Protein AF-A0A822A0C0-F1 (afdb_monomer)

Structure (mmCIF, N/CA/C/O backbone):
data_AF-A0A822A0C0-F1
#
_entry.id   AF-A0A822A0C0-F1
#
loop_
_atom_site.group_PDB
_atom_site.id
_atom_site.type_symbol
_atom_site.label_atom_id
_atom_site.label_alt_id
_atom_site.label_comp_id
_atom_site.label_asym_id
_atom_site.label_entity_id
_atom_site.label_seq_id
_atom_site.pdbx_PDB_ins_code
_atom_site.Cartn_x
_atom_site.Cartn_y
_atom_site.Cartn_z
_atom_site.occupancy
_atom_site.B_iso_or_equiv
_atom_site.auth_seq_id
_atom_site.auth_comp_id
_atom_site.auth_asym_id
_atom_site.auth_atom_id
_atom_site.pdbx_PDB_model_num
ATOM 1 N N . ASN A 1 1 ? -27.818 -3.711 15.327 1.00 60.94 1 ASN A N 1
ATOM 2 C CA . ASN A 1 1 ? -26.805 -2.927 16.063 1.00 60.94 1 ASN A CA 1
ATOM 3 C C . ASN A 1 1 ? -25.645 -2.637 15.122 1.00 60.94 1 ASN A C 1
ATOM 5 O O . ASN A 1 1 ? -25.279 -3.544 14.392 1.00 60.94 1 ASN A O 1
ATOM 9 N N . GLN A 1 2 ? -25.122 -1.404 15.075 1.00 84.56 2 GLN A N 1
ATOM 10 C CA . GLN A 1 2 ? -23.904 -1.044 14.306 1.00 84.56 2 GLN A CA 1
ATOM 11 C C . GLN A 1 2 ? -22.641 -0.992 15.189 1.00 84.56 2 GLN A C 1
ATOM 13 O O . GLN A 1 2 ? -21.566 -0.613 14.728 1.00 84.56 2 GLN A O 1
ATOM 18 N N . LEU A 1 3 ? -22.807 -1.331 16.466 1.00 90.06 3 LEU A N 1
ATOM 19 C CA . LEU A 1 3 ? -21.775 -1.373 17.488 1.00 90.06 3 LEU A CA 1
ATOM 20 C C . LEU A 1 3 ? -21.491 -2.838 17.798 1.00 90.06 3 LEU A C 1
ATOM 22 O O . LEU A 1 3 ? -22.441 -3.608 17.944 1.00 90.06 3 LEU A O 1
ATOM 26 N N . VAL A 1 4 ? -20.210 -3.179 17.878 1.00 90.81 4 VAL A N 1
ATOM 27 C CA . VAL A 1 4 ? -19.698 -4.504 18.226 1.00 90.81 4 VAL A CA 1
ATOM 28 C C . VAL A 1 4 ? -18.996 -4.392 19.571 1.00 90.81 4 VAL A C 1
ATOM 30 O O . VAL A 1 4 ? -18.148 -3.516 19.751 1.00 90.81 4 VAL A O 1
ATOM 33 N N . ASP A 1 5 ? -19.337 -5.255 20.520 1.00 91.19 5 ASP A N 1
ATOM 34 C CA . ASP A 1 5 ? -18.627 -5.315 21.799 1.00 91.19 5 ASP A CA 1
ATOM 35 C C . ASP A 1 5 ? -17.433 -6.287 21.763 1.00 91.19 5 ASP A C 1
ATOM 37 O O . ASP A 1 5 ? -17.210 -7.036 20.804 1.00 91.19 5 ASP A O 1
ATOM 41 N N . LYS A 1 6 ? -16.629 -6.274 22.833 1.00 87.44 6 LYS A N 1
ATOM 42 C CA . LYS A 1 6 ? -15.448 -7.138 22.960 1.00 87.44 6 LYS A CA 1
ATOM 43 C C . LYS A 1 6 ? -15.792 -8.623 22.805 1.00 87.44 6 LYS A C 1
ATOM 45 O O . LYS A 1 6 ? -14.993 -9.371 22.243 1.00 87.44 6 LYS A O 1
ATOM 50 N N . HIS A 1 7 ? -16.931 -9.070 23.329 1.00 87.25 7 HIS A N 1
ATOM 51 C CA . HIS A 1 7 ? -17.319 -10.475 23.283 1.00 87.25 7 HIS A CA 1
ATOM 52 C C . HIS A 1 7 ? -17.687 -10.887 21.856 1.00 87.25 7 HIS A C 1
ATOM 54 O O . HIS A 1 7 ? -17.136 -11.861 21.341 1.00 87.25 7 HIS A O 1
ATOM 60 N N . GLU A 1 8 ? -18.532 -10.104 21.187 1.00 86.69 8 GLU A N 1
ATOM 61 C CA . GLU A 1 8 ? -18.919 -10.323 19.792 1.00 86.69 8 GLU A CA 1
ATOM 62 C C . GLU A 1 8 ? -17.697 -10.350 18.858 1.00 86.69 8 GLU A C 1
ATOM 64 O O . GLU A 1 8 ? -17.562 -11.248 18.020 1.00 86.69 8 GLU A O 1
ATOM 69 N N . PHE A 1 9 ? -16.750 -9.423 19.045 1.00 88.25 9 PHE A N 1
ATOM 70 C CA . PHE A 1 9 ? -15.508 -9.382 18.270 1.00 88.25 9 PHE A CA 1
ATOM 71 C C . PHE A 1 9 ? -14.652 -10.647 18.450 1.00 88.25 9 PHE A C 1
ATOM 73 O O . PHE A 1 9 ? -14.124 -11.197 17.480 1.00 88.25 9 PHE A O 1
ATOM 80 N N . LEU A 1 10 ? -14.526 -11.149 19.683 1.00 86.44 10 LEU A N 1
ATOM 81 C CA . LEU A 1 10 ? -13.765 -12.370 19.968 1.00 86.44 10 LEU A CA 1
ATOM 82 C C . LEU A 1 10 ? -14.434 -13.621 19.384 1.00 86.44 10 LEU A C 1
ATOM 84 O O . LEU A 1 10 ? -13.737 -14.511 18.886 1.00 86.44 10 LEU A O 1
ATOM 88 N N . VAL A 1 11 ? -15.769 -13.680 19.387 1.00 86.19 11 VAL A N 1
ATOM 89 C CA . VAL A 1 11 ? -16.523 -14.763 18.737 1.00 86.19 11 VAL A CA 1
ATOM 90 C C . VAL A 1 11 ? -16.232 -14.793 17.235 1.00 86.19 11 VAL A C 1
ATOM 92 O O . VAL A 1 11 ? -15.927 -15.862 16.701 1.00 86.19 11 VAL A O 1
ATOM 95 N N . LEU A 1 12 ? -16.229 -13.636 16.560 1.00 80.12 12 LEU A N 1
ATOM 96 C CA . LEU A 1 12 ? -15.854 -13.544 15.142 1.00 80.12 12 LEU A CA 1
ATOM 97 C C . LEU A 1 12 ? -14.432 -14.063 14.893 1.00 80.12 12 LEU A C 1
ATOM 99 O O . LEU A 1 12 ? -14.216 -14.849 13.967 1.00 80.12 12 LEU A O 1
ATOM 103 N N . GLY A 1 13 ? -13.475 -13.684 15.745 1.00 77.00 13 GLY A N 1
ATOM 104 C CA . GLY A 1 13 ? -12.095 -14.168 15.660 1.00 77.00 13 GLY A CA 1
ATOM 105 C C . GLY A 1 13 ? -11.987 -15.695 15.750 1.00 77.00 13 GLY A C 1
ATOM 106 O O . GLY A 1 13 ? -11.243 -16.316 14.982 1.00 77.00 13 GLY A O 1
ATOM 107 N N . LYS A 1 14 ? -12.775 -16.321 16.633 1.00 79.44 14 LYS A N 1
ATOM 108 C CA . LYS A 1 14 ? -12.827 -17.782 16.777 1.00 79.44 14 LYS A CA 1
ATOM 109 C C . LYS A 1 14 ? -13.421 -18.456 15.539 1.00 79.44 14 LYS A C 1
ATOM 111 O O . LYS A 1 14 ? -12.790 -19.345 14.975 1.00 79.44 14 LYS A O 1
ATOM 116 N N . VAL A 1 15 ? -14.559 -17.964 15.046 1.00 77.88 15 VAL A N 1
ATOM 117 C CA . VAL A 1 15 ? -15.215 -18.493 13.834 1.00 77.88 15 VAL A CA 1
ATOM 118 C C . VAL A 1 15 ? -14.292 -18.414 12.612 1.00 77.88 15 VAL A C 1
ATOM 120 O O . VAL A 1 15 ? -14.203 -19.362 11.828 1.00 77.88 15 VAL A O 1
ATOM 123 N N . MET A 1 16 ? -13.567 -17.304 12.444 1.00 74.38 16 MET A N 1
ATOM 124 C CA . MET A 1 16 ? -12.601 -17.150 11.350 1.00 74.38 16 MET A CA 1
ATOM 125 C C . MET A 1 16 ? -11.413 -18.110 11.475 1.00 74.38 16 MET A C 1
ATOM 127 O O . MET A 1 16 ? -10.928 -18.620 10.463 1.00 74.38 16 MET A O 1
ATOM 131 N N . SER A 1 17 ? -10.952 -18.367 12.699 1.00 74.12 17 SER A N 1
ATOM 132 C CA . SER A 1 17 ? -9.856 -19.303 12.969 1.00 74.12 17 SER A CA 1
ATOM 133 C C . SER A 1 17 ? -10.268 -20.746 12.670 1.00 74.12 17 SER A C 1
ATOM 135 O O . SER A 1 17 ? -9.556 -21.443 11.947 1.00 74.12 17 SER A O 1
ATOM 137 N N . ASP A 1 18 ? -11.460 -21.153 13.108 1.00 72.06 18 ASP A N 1
ATOM 138 C CA . ASP A 1 18 ? -12.014 -22.487 12.855 1.00 72.06 18 ASP A CA 1
ATOM 139 C C . ASP A 1 18 ? -12.213 -22.733 11.349 1.00 72.06 18 ASP A C 1
ATOM 141 O O . ASP A 1 18 ? -11.849 -23.786 10.818 1.00 72.06 18 ASP A O 1
ATOM 145 N N . LYS A 1 19 ? -12.691 -21.720 10.611 1.00 62.19 19 LYS A N 1
ATOM 146 C CA . LYS A 1 19 ? -12.855 -21.796 9.149 1.00 62.19 19 LYS A CA 1
ATOM 147 C C . LYS A 1 19 ? -11.519 -21.928 8.406 1.00 62.19 19 LYS A C 1
ATOM 149 O O . LYS A 1 19 ? -11.460 -22.586 7.369 1.00 62.19 19 LYS A O 1
ATOM 154 N N . ARG A 1 20 ? -10.431 -21.345 8.928 1.00 59.16 20 ARG A N 1
ATOM 155 C CA . ARG A 1 20 ? -9.075 -21.504 8.365 1.00 59.16 20 ARG A CA 1
ATOM 156 C C . ARG A 1 20 ? -8.511 -22.911 8.581 1.00 59.16 20 ARG A C 1
ATOM 158 O O . ARG A 1 20 ? -7.749 -23.371 7.732 1.00 59.16 20 ARG A O 1
ATOM 165 N N . MET A 1 21 ? -8.894 -23.605 9.656 1.00 52.94 21 MET A N 1
ATOM 166 C CA . MET A 1 21 ? -8.457 -24.987 9.906 1.00 52.94 21 MET A CA 1
ATOM 167 C C . MET A 1 21 ? -9.068 -25.992 8.921 1.00 52.94 21 MET A C 1
ATOM 169 O O . MET A 1 21 ? -8.416 -26.974 8.583 1.00 52.94 21 MET A O 1
ATOM 173 N N . MET A 1 22 ? -10.263 -25.714 8.390 1.00 55.34 22 MET A N 1
ATOM 174 C CA . MET A 1 22 ? -10.922 -26.573 7.394 1.00 55.34 22 MET A CA 1
ATOM 175 C C . MET A 1 22 ? -10.305 -26.487 5.984 1.00 55.34 22 MET A C 1
ATOM 177 O O . MET A 1 22 ? -10.547 -27.368 5.164 1.00 55.34 22 MET A O 1
ATOM 181 N N . ASN A 1 23 ? -9.481 -25.468 5.699 1.00 55.16 23 ASN A N 1
ATOM 182 C CA . ASN A 1 23 ? -8.947 -25.187 4.356 1.00 55.16 23 ASN A CA 1
ATOM 183 C C . ASN A 1 23 ? -7.429 -25.441 4.191 1.00 55.16 23 ASN A C 1
ATOM 185 O O . ASN A 1 23 ? -6.864 -25.051 3.170 1.00 55.16 23 ASN A O 1
ATOM 189 N N . ARG A 1 24 ? -6.737 -26.085 5.149 1.00 45.72 24 ARG A N 1
ATOM 190 C CA . ARG A 1 24 ? -5.316 -26.481 4.996 1.00 45.72 24 ARG A CA 1
ATOM 191 C C . ARG A 1 24 ? -5.118 -28.002 5.072 1.00 45.72 24 ARG A C 1
ATOM 193 O O . ARG A 1 24 ? -5.596 -28.611 6.027 1.00 45.72 24 ARG A O 1
ATOM 200 N N . PRO A 1 25 ? -4.299 -28.611 4.189 1.00 49.97 25 PRO A N 1
ATOM 201 C CA . PRO A 1 25 ? -3.671 -29.893 4.479 1.00 49.97 25 PRO A CA 1
ATOM 202 C C . PRO A 1 25 ? -2.604 -29.665 5.560 1.00 49.97 25 PRO A C 1
ATOM 204 O O . PRO A 1 25 ? -1.624 -28.959 5.335 1.00 49.97 25 PRO A O 1
ATOM 207 N N . THR A 1 26 ? -2.854 -30.198 6.758 1.00 50.03 26 THR A N 1
ATOM 208 C CA . THR A 1 26 ? -1.892 -30.445 7.852 1.00 50.03 26 THR A CA 1
ATOM 209 C C . THR A 1 26 ? -0.707 -29.471 7.958 1.00 50.03 26 THR A C 1
ATOM 211 O O . THR A 1 26 ? 0.433 -29.818 7.657 1.00 50.03 26 THR A O 1
ATOM 214 N N . ALA A 1 27 ? -0.947 -28.272 8.485 1.00 44.50 27 ALA A N 1
ATOM 215 C CA . ALA A 1 27 ? 0.099 -27.478 9.125 1.00 44.50 27 ALA A CA 1
ATOM 216 C C . ALA A 1 27 ? -0.420 -27.025 10.492 1.00 44.50 27 ALA A C 1
ATOM 218 O O . ALA A 1 27 ? -1.418 -26.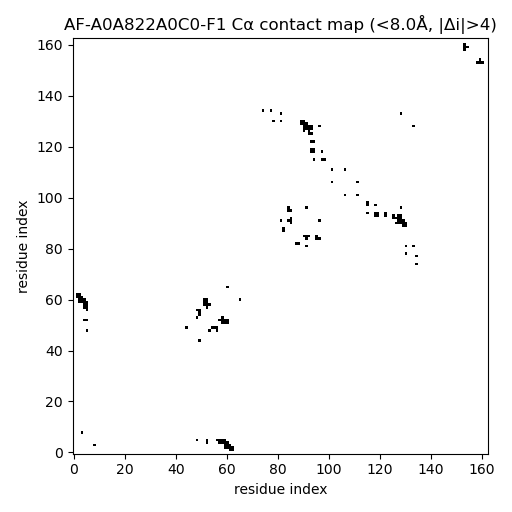307 10.569 1.00 44.50 27 ALA A O 1
ATOM 219 N N . LYS A 1 28 ? 0.232 -27.492 11.565 1.00 42.41 28 LYS A N 1
ATOM 220 C CA . LYS A 1 28 ? -0.103 -27.150 12.954 1.00 42.41 28 LYS A CA 1
ATOM 221 C C . LYS A 1 28 ? -0.033 -25.624 13.148 1.00 42.41 28 LYS A C 1
ATOM 223 O O . LYS A 1 28 ? 1.010 -25.043 12.848 1.00 42.41 28 LYS A O 1
ATOM 228 N N . PRO A 1 29 ? -1.089 -24.962 13.650 1.00 43.12 29 PRO A N 1
ATOM 229 C CA . PRO A 1 29 ? -1.022 -23.547 13.984 1.00 43.12 29 PRO A CA 1
ATOM 230 C C . PRO A 1 29 ? -0.284 -23.350 15.315 1.00 43.12 29 PRO A C 1
ATOM 232 O O . PRO A 1 29 ? -0.693 -23.890 16.337 1.00 43.12 29 PRO A O 1
ATOM 235 N N . MET A 1 30 ? 0.764 -22.519 15.326 1.00 45.44 30 MET A N 1
ATOM 236 C CA . MET A 1 30 ? 1.503 -22.098 16.534 1.00 45.44 30 MET A CA 1
ATOM 237 C C . MET A 1 30 ? 0.725 -21.109 17.431 1.00 45.44 30 MET A C 1
ATOM 239 O O . MET A 1 30 ? 1.320 -20.284 18.113 1.00 45.44 30 MET A O 1
ATOM 243 N N . LEU A 1 31 ? -0.609 -21.158 17.425 1.00 48.75 31 LEU A N 1
ATOM 244 C CA . LEU A 1 31 ? -1.464 -20.212 18.155 1.00 48.75 31 LEU A CA 1
ATOM 245 C C . LEU A 1 31 ? -2.529 -20.8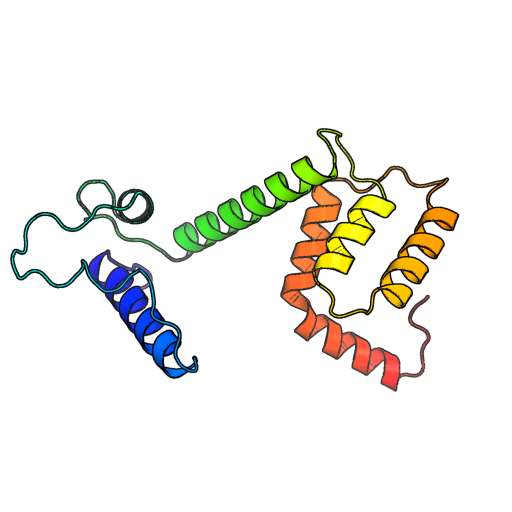82 19.038 1.00 48.75 31 LEU A C 1
ATOM 247 O O . LEU A 1 31 ? -3.278 -20.168 19.696 1.00 48.75 31 LEU A O 1
ATOM 251 N N . SER A 1 32 ? -2.625 -22.219 19.079 1.00 46.22 32 SER A N 1
ATOM 252 C CA . SER A 1 32 ? -3.784 -22.882 19.706 1.00 46.22 32 SER A CA 1
ATOM 253 C C . SER A 1 32 ? -3.552 -23.539 21.069 1.00 46.22 32 SER A C 1
ATOM 255 O O . SER A 1 32 ? -4.503 -24.104 21.597 1.00 46.22 32 SER A O 1
ATOM 257 N N . GLU A 1 33 ? -2.356 -23.506 21.663 1.00 40.38 33 GLU A N 1
ATOM 258 C CA . GLU A 1 33 ? -2.089 -24.3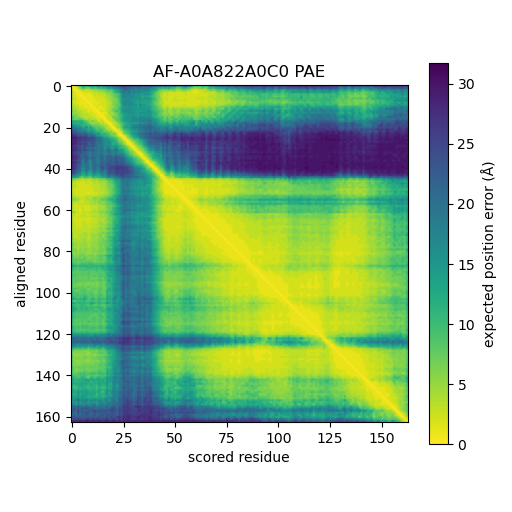14 22.874 1.00 40.38 33 GLU A CA 1
ATOM 259 C C . GLU A 1 33 ? -2.135 -23.532 24.200 1.00 40.38 33 GLU A C 1
ATOM 261 O O . GLU A 1 33 ? -1.895 -24.100 25.257 1.00 40.38 33 GLU A O 1
ATOM 266 N N . HIS A 1 34 ? -2.480 -22.239 24.191 1.00 40.69 34 HIS A N 1
ATOM 267 C CA . HIS A 1 34 ? -2.512 -21.437 25.429 1.00 40.69 34 HIS A CA 1
ATOM 268 C C . HIS A 1 34 ? -3.858 -20.792 25.780 1.00 40.69 34 HIS A C 1
ATOM 270 O O . HIS A 1 34 ? -3.932 -20.028 26.736 1.00 40.69 34 HIS A O 1
ATOM 276 N N . LEU A 1 35 ? -4.936 -21.104 25.053 1.00 42.84 35 LEU A N 1
ATOM 277 C CA . LEU A 1 35 ? -6.252 -20.480 25.277 1.00 42.84 35 LEU A CA 1
ATOM 278 C C . LEU A 1 35 ? -7.264 -21.364 26.023 1.00 42.84 35 LEU A C 1
ATOM 280 O O . LEU A 1 35 ? -8.414 -20.967 26.184 1.00 42.84 35 LEU A O 1
ATOM 284 N N . THR A 1 36 ? -6.865 -22.539 26.509 1.00 36.00 36 THR A N 1
ATOM 285 C CA . THR A 1 36 ? -7.746 -23.440 27.270 1.00 36.00 36 THR A CA 1
ATOM 286 C C . THR A 1 36 ? -7.139 -23.776 28.627 1.00 36.00 36 THR A C 1
ATOM 288 O O . THR A 1 36 ? -6.655 -24.884 28.843 1.00 36.00 36 THR A O 1
ATOM 291 N N . SER A 1 37 ? -7.173 -22.812 29.549 1.00 38.44 37 SER A N 1
ATOM 292 C CA . SER A 1 37 ? -7.103 -23.079 30.989 1.00 38.44 37 SER A CA 1
ATOM 293 C C . SER A 1 37 ? -8.401 -22.580 31.640 1.00 38.44 37 SER A C 1
ATOM 295 O O . SER A 1 37 ? -8.846 -21.490 31.278 1.00 38.44 37 SER A O 1
ATOM 297 N N . PRO A 1 38 ? -9.037 -23.328 32.565 1.00 40.28 38 PRO A N 1
ATOM 298 C CA . PRO A 1 38 ? -10.382 -23.025 33.069 1.00 40.28 38 PRO A CA 1
ATOM 299 C C . PRO A 1 38 ? -10.440 -21.887 34.102 1.00 40.28 38 PRO A C 1
ATOM 301 O O . PRO A 1 38 ? -11.491 -21.661 34.691 1.00 40.28 38 PRO A O 1
ATOM 304 N N . ASN A 1 39 ? -9.336 -21.174 34.345 1.00 38.53 39 ASN A N 1
ATOM 305 C CA . ASN A 1 39 ? -9.311 -20.049 35.277 1.00 38.53 39 ASN A CA 1
ATOM 306 C C . ASN A 1 39 ? -9.612 -18.737 34.541 1.00 38.53 39 ASN A C 1
ATOM 308 O O . ASN A 1 39 ? -8.719 -18.026 34.080 1.00 38.53 39 ASN A O 1
ATOM 312 N N . GLU A 1 40 ? -10.900 -18.422 34.438 1.00 50.28 40 GLU A N 1
ATOM 313 C CA . GLU A 1 40 ? -11.417 -17.110 34.055 1.00 50.28 40 GLU A CA 1
ATOM 314 C C . GLU A 1 40 ? -11.035 -16.040 35.095 1.00 50.28 40 GLU A C 1
ATOM 316 O O . GLU A 1 40 ? -11.781 -15.821 36.040 1.00 50.28 40 GLU A O 1
ATOM 321 N N . SER A 1 41 ? -9.897 -15.355 34.932 1.00 45.56 41 SER A N 1
ATOM 322 C CA . SER A 1 41 ? -9.689 -13.974 35.425 1.00 45.56 41 SER A CA 1
ATOM 323 C C . SER A 1 41 ? -8.287 -13.448 35.096 1.00 45.56 41 SER A C 1
ATOM 325 O O . SER A 1 41 ? -7.492 -13.211 35.993 1.00 45.56 41 SER A O 1
ATOM 327 N N . GLU A 1 42 ? -7.968 -13.297 33.814 1.00 48.94 42 GLU A N 1
ATOM 328 C CA . GLU A 1 42 ? -7.027 -12.294 33.275 1.00 48.94 42 GLU A CA 1
ATOM 329 C C . GLU A 1 42 ? -6.967 -12.525 31.763 1.00 48.94 42 GLU A C 1
ATOM 331 O O . GLU A 1 42 ? -6.029 -13.087 31.204 1.00 48.94 42 GLU A O 1
ATOM 336 N N . GLY A 1 43 ? -8.067 -12.191 31.081 1.00 56.22 43 GLY A N 1
ATOM 337 C CA . GLY A 1 43 ? -8.145 -12.342 29.631 1.00 56.22 43 GLY A CA 1
ATOM 338 C C . GLY A 1 43 ? -7.011 -11.560 28.977 1.00 56.22 4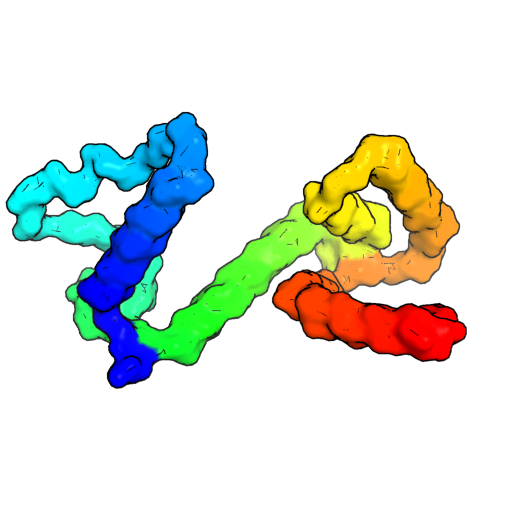3 GLY A C 1
ATOM 339 O O . GLY A 1 43 ? -6.920 -10.356 29.197 1.00 56.22 43 GLY A O 1
ATOM 340 N N . MET A 1 44 ? -6.161 -12.237 28.197 1.00 61.22 44 MET A N 1
ATOM 341 C CA . MET A 1 44 ? -5.037 -11.635 27.476 1.00 61.22 44 MET A CA 1
ATOM 342 C C . MET A 1 44 ? -5.469 -10.329 26.796 1.00 61.22 44 MET A C 1
ATOM 344 O O . MET A 1 44 ? -6.179 -10.331 25.788 1.00 61.22 44 MET A O 1
ATOM 348 N N . TYR A 1 45 ? -5.051 -9.200 27.365 1.00 70.19 45 TYR A N 1
ATOM 349 C CA . TYR A 1 45 ? -5.273 -7.886 26.787 1.00 70.19 45 TYR A CA 1
ATOM 350 C C . TYR A 1 45 ? -4.215 -7.660 25.719 1.00 70.19 45 TYR A C 1
ATOM 352 O O . TYR A 1 45 ? -3.076 -7.305 26.011 1.00 70.19 45 TYR A O 1
ATOM 360 N N . THR A 1 46 ? -4.581 -7.892 24.464 1.00 87.56 46 THR A N 1
ATOM 361 C CA . THR A 1 46 ? -3.732 -7.473 23.352 1.00 87.56 46 THR A CA 1
ATOM 362 C C . THR A 1 46 ? -3.858 -5.966 23.160 1.00 87.56 46 THR A C 1
ATOM 364 O O . THR A 1 46 ? -4.898 -5.373 23.459 1.00 87.56 46 THR A O 1
ATOM 367 N N . THR A 1 47 ? -2.821 -5.342 22.603 1.00 90.94 47 THR A N 1
ATOM 368 C CA . THR A 1 47 ? -2.842 -3.918 22.241 1.00 90.94 47 THR A CA 1
ATOM 369 C C . THR A 1 47 ? -4.064 -3.569 21.389 1.00 90.94 47 THR A C 1
ATOM 371 O O . THR A 1 47 ? -4.676 -2.530 21.606 1.00 90.94 47 THR A O 1
ATOM 374 N N . LEU A 1 48 ? -4.481 -4.466 20.485 1.00 90.75 48 LEU A N 1
ATOM 375 C CA . LEU A 1 48 ? -5.655 -4.270 19.633 1.00 90.75 48 LEU A CA 1
ATOM 376 C C . LEU A 1 48 ? -6.972 -4.287 20.425 1.00 90.75 48 LEU A C 1
ATOM 378 O O . LEU A 1 48 ? -7.836 -3.446 20.197 1.00 90.75 48 LEU A O 1
ATOM 382 N N . LEU A 1 49 ? -7.116 -5.201 21.393 1.00 90.81 49 LEU A N 1
ATOM 383 C CA . LEU A 1 49 ? -8.298 -5.240 22.262 1.00 90.81 49 LEU A CA 1
ATOM 384 C C . LEU A 1 49 ? -8.375 -4.008 23.166 1.00 90.81 49 LEU A C 1
ATOM 386 O O . LEU A 1 49 ? -9.462 -3.480 23.377 1.00 90.81 49 LEU A O 1
ATOM 390 N N . ILE A 1 50 ? -7.233 -3.539 23.676 1.00 91.94 50 ILE A N 1
ATOM 391 C CA . ILE A 1 50 ? -7.165 -2.294 24.452 1.00 91.94 50 ILE A CA 1
ATOM 392 C C . ILE A 1 50 ? -7.510 -1.092 23.564 1.00 91.94 50 ILE A C 1
ATOM 394 O O . ILE A 1 50 ? -8.202 -0.188 24.019 1.00 91.94 50 ILE A O 1
ATOM 398 N N . HIS A 1 51 ? -7.043 -1.074 22.313 1.00 92.00 51 HIS A N 1
ATOM 399 C CA . HIS A 1 51 ? -7.306 0.014 21.375 1.00 92.00 51 HIS A CA 1
ATOM 400 C C . HIS A 1 51 ? -8.792 0.116 21.002 1.00 92.00 51 HIS A C 1
ATOM 402 O O . HIS A 1 51 ? -9.328 1.217 20.978 1.00 92.00 51 HIS A O 1
ATOM 408 N N . PHE A 1 52 ? -9.462 -1.014 20.755 1.00 93.50 52 PHE A N 1
ATOM 409 C CA . PHE A 1 52 ? -10.872 -1.022 20.348 1.00 93.50 52 PHE A CA 1
ATOM 410 C C . PHE A 1 52 ? -11.873 -0.946 21.502 1.00 93.50 52 PHE A C 1
ATOM 412 O O . PHE A 1 52 ? -12.945 -0.381 21.324 1.00 93.50 52 PHE A O 1
ATOM 419 N N . PHE A 1 53 ? -11.555 -1.521 22.664 1.00 94.25 53 PHE A N 1
ATOM 420 C CA . PHE A 1 53 ? -12.528 -1.685 23.755 1.00 94.25 53 PHE A CA 1
ATOM 421 C C . PHE A 1 53 ? -12.100 -1.002 25.065 1.00 94.25 53 PHE A C 1
ATOM 423 O O . PHE A 1 53 ? -12.758 -1.151 26.102 1.00 94.25 53 PHE A O 1
ATOM 430 N N . GLY A 1 54 ? -10.977 -0.282 25.036 1.00 90.94 54 GLY A N 1
ATOM 431 C CA . GLY A 1 54 ? -10.390 0.379 26.191 1.00 90.94 54 GLY A CA 1
ATOM 432 C C . GLY A 1 54 ? -9.725 -0.595 27.167 1.00 90.94 54 GLY A C 1
ATOM 433 O O . GLY A 1 54 ? -9.871 -1.818 27.098 1.00 90.94 54 GLY A O 1
ATOM 434 N N . LYS A 1 55 ? -9.007 -0.049 28.157 1.00 88.50 55 LYS A N 1
ATOM 435 C CA . LYS A 1 55 ? -8.323 -0.846 29.199 1.00 88.50 55 LYS A CA 1
ATOM 436 C C . LYS A 1 55 ? -9.283 -1.736 29.996 1.00 88.50 55 LYS A C 1
ATOM 438 O O . LYS A 1 55 ? -8.892 -2.801 30.456 1.00 88.50 55 LYS A O 1
ATOM 443 N N . ASN A 1 56 ? -10.535 -1.298 30.131 1.00 86.62 56 ASN A N 1
ATOM 444 C CA . ASN A 1 56 ? -11.573 -2.009 30.874 1.00 86.62 56 ASN A CA 1
ATOM 445 C C . ASN A 1 56 ? -12.420 -2.939 29.987 1.00 86.62 56 ASN A C 1
ATOM 447 O O . ASN A 1 56 ? -13.256 -3.665 30.519 1.00 86.62 56 ASN A O 1
ATOM 451 N N . GLY A 1 57 ? -12.239 -2.914 28.658 1.00 86.88 57 GLY A N 1
ATOM 452 C CA . GLY A 1 57 ? -12.984 -3.750 27.713 1.00 86.88 57 GLY A CA 1
ATOM 453 C C . GLY A 1 57 ? -14.480 -3.434 27.608 1.00 86.88 57 GLY A C 1
ATOM 454 O O . GLY A 1 57 ? -15.241 -4.331 27.257 1.00 86.88 57 GLY A O 1
ATOM 455 N N . ARG A 1 58 ? -14.900 -2.219 27.986 1.00 89.69 58 ARG A N 1
ATOM 456 C CA . ARG A 1 58 ? -16.315 -1.804 28.039 1.00 89.69 58 ARG A CA 1
ATOM 457 C C . ARG A 1 58 ? -16.728 -0.895 26.889 1.00 89.69 58 ARG A C 1
ATOM 459 O O . ARG A 1 58 ? -17.924 -0.672 26.724 1.00 89.69 58 ARG A O 1
ATOM 466 N N . ASP A 1 59 ? -15.764 -0.363 26.145 1.00 93.69 59 ASP A N 1
ATOM 467 C CA . ASP A 1 59 ? -16.082 0.443 24.973 1.00 93.69 59 ASP A CA 1
ATOM 468 C C . ASP A 1 59 ? -16.613 -0.478 23.868 1.00 93.69 59 ASP A C 1
ATOM 470 O O . ASP A 1 59 ? -16.459 -1.701 23.922 1.00 93.69 59 ASP A O 1
ATOM 474 N N . THR A 1 60 ? -17.275 0.103 22.877 1.00 93.69 60 THR A N 1
ATOM 475 C CA . THR A 1 60 ? -17.819 -0.621 21.725 1.00 93.69 60 THR A CA 1
ATOM 476 C C . THR A 1 60 ? -17.195 -0.086 20.454 1.00 93.69 60 THR A C 1
ATOM 478 O O . THR A 1 60 ? -17.017 1.122 20.334 1.00 93.69 60 THR A O 1
ATOM 481 N N . LEU A 1 61 ? -16.949 -0.963 19.489 1.00 94.31 61 LEU A N 1
ATOM 482 C CA . LEU A 1 61 ? -16.365 -0.617 18.204 1.00 94.31 61 LEU A CA 1
ATOM 483 C C . LEU A 1 61 ? -17.457 -0.439 17.150 1.00 94.31 61 LEU A C 1
ATOM 485 O O . LEU A 1 61 ? -18.259 -1.347 16.920 1.00 94.31 61 LEU A O 1
ATOM 489 N N . ASN A 1 62 ? -17.473 0.706 16.473 1.00 94.25 62 ASN A N 1
ATOM 490 C CA . ASN A 1 62 ? -18.353 0.927 15.327 1.00 94.25 62 ASN A CA 1
ATOM 491 C C . ASN A 1 62 ? -17.632 0.721 13.984 1.00 94.25 62 ASN A C 1
ATOM 493 O O . ASN A 1 62 ? -16.402 0.692 13.897 1.00 94.25 62 ASN A O 1
ATOM 497 N N . TYR A 1 63 ? -18.410 0.584 12.906 1.00 92.44 63 TYR A N 1
ATOM 498 C CA . TYR A 1 63 ? -17.857 0.371 11.564 1.00 92.44 63 TYR A CA 1
ATOM 499 C C . TYR A 1 63 ? -16.913 1.497 11.116 1.00 92.44 63 TYR A C 1
ATOM 501 O O . TYR A 1 63 ? -15.874 1.216 10.529 1.00 92.44 63 TYR A O 1
ATOM 509 N N . THR A 1 64 ? -17.244 2.759 11.392 1.00 94.56 64 THR A N 1
ATOM 510 C CA . THR A 1 64 ? -16.433 3.915 10.977 1.00 94.56 64 THR A CA 1
ATOM 511 C C . THR A 1 64 ? -15.064 3.915 11.656 1.00 94.56 64 THR A C 1
ATOM 513 O O . THR A 1 64 ? -14.056 4.195 11.009 1.00 94.56 64 THR A O 1
ATOM 516 N N . GLU A 1 65 ? -15.012 3.573 12.943 1.00 93.88 65 GLU A N 1
ATOM 517 C CA . GLU A 1 65 ? -13.770 3.418 13.707 1.00 93.88 65 GLU A CA 1
ATOM 518 C C . GLU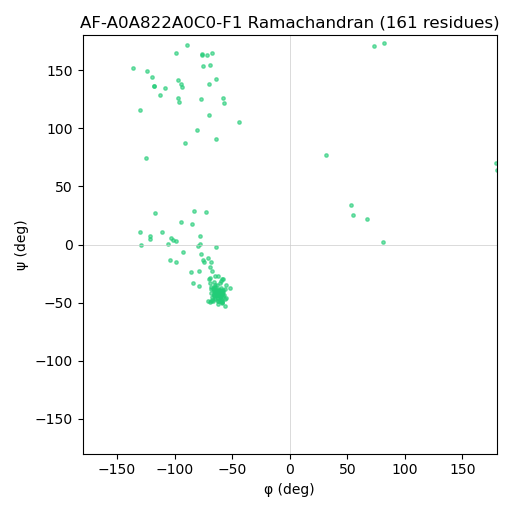 A 1 65 ? -12.928 2.267 13.167 1.00 93.88 65 GLU A C 1
ATOM 520 O O . GLU A 1 65 ? -11.740 2.445 12.902 1.00 93.88 65 GLU A O 1
ATOM 525 N N . PHE A 1 66 ? -13.552 1.110 12.933 1.00 94.00 66 PHE A N 1
ATOM 526 C CA . PHE A 1 66 ? -12.855 -0.045 12.377 1.00 94.00 66 PHE A CA 1
ATOM 527 C C . PHE A 1 66 ? -12.327 0.225 10.962 1.00 94.00 66 PHE A C 1
ATOM 529 O O . PHE A 1 66 ? -11.179 -0.093 10.659 1.00 94.00 66 PHE A O 1
ATOM 536 N N . LYS A 1 67 ? -13.132 0.865 10.104 1.00 93.06 67 LYS A N 1
ATOM 537 C CA . LYS A 1 67 ? -12.741 1.271 8.749 1.00 93.06 67 LYS A CA 1
ATOM 538 C C . LYS A 1 67 ? -11.530 2.197 8.786 1.00 93.06 67 LYS A C 1
ATOM 540 O O . LYS A 1 67 ? -10.542 1.910 8.123 1.00 93.06 67 LYS A O 1
ATOM 545 N N . ARG A 1 68 ? -11.573 3.245 9.615 1.00 95.06 68 ARG A N 1
ATOM 546 C CA . ARG A 1 68 ? -10.449 4.176 9.786 1.00 95.06 68 ARG A CA 1
ATOM 547 C C . ARG A 1 68 ? -9.193 3.463 10.283 1.00 95.06 68 ARG A C 1
ATOM 549 O O . ARG A 1 68 ? -8.107 3.735 9.789 1.00 95.06 68 ARG A O 1
ATOM 556 N N . PHE A 1 69 ? -9.328 2.553 11.249 1.00 95.00 69 PHE A N 1
ATOM 557 C CA . PHE A 1 69 ? -8.200 1.757 11.730 1.00 95.00 69 PHE A CA 1
ATOM 558 C C . PHE A 1 69 ? -7.562 0.944 10.594 1.00 95.00 69 PHE A C 1
ATOM 560 O O . PHE A 1 69 ? -6.346 0.980 10.428 1.00 95.00 69 PHE A O 1
ATOM 567 N N . MET A 1 70 ? -8.373 0.256 9.787 1.00 93.50 70 MET A N 1
ATOM 568 C CA . MET A 1 70 ? -7.882 -0.527 8.650 1.00 93.50 70 MET A CA 1
ATOM 569 C C . MET A 1 70 ? -7.236 0.348 7.569 1.00 93.50 70 MET A C 1
ATOM 571 O O . MET A 1 70 ? -6.191 -0.029 7.047 1.00 93.50 70 MET A O 1
ATOM 575 N N . GLU A 1 71 ? -7.813 1.512 7.258 1.00 92.44 71 GLU A N 1
ATOM 576 C CA . GLU A 1 71 ? -7.255 2.479 6.298 1.00 92.44 71 GLU A CA 1
ATOM 577 C C . GLU A 1 71 ? -5.900 3.026 6.769 1.00 92.44 71 GLU A C 1
ATOM 579 O O . GLU A 1 71 ? -4.947 3.087 5.989 1.00 92.44 71 GLU A O 1
ATOM 584 N N . ASN A 1 72 ? -5.784 3.362 8.057 1.00 93.75 72 ASN A N 1
ATOM 585 C CA . ASN A 1 72 ? -4.527 3.815 8.648 1.00 93.75 72 ASN A CA 1
ATOM 586 C C . ASN A 1 72 ? -3.472 2.706 8.627 1.00 93.75 72 ASN A C 1
ATOM 588 O O . ASN A 1 72 ? -2.346 2.953 8.212 1.00 93.75 72 ASN A O 1
ATOM 592 N N . LEU A 1 73 ? -3.841 1.482 9.017 1.00 94.00 73 LEU A N 1
ATOM 593 C CA . LEU A 1 73 ? -2.926 0.341 9.013 1.00 94.00 73 LEU A CA 1
ATOM 594 C C . LEU A 1 73 ? -2.423 0.027 7.598 1.00 94.00 73 LEU A C 1
ATOM 596 O O . LEU A 1 73 ? -1.236 -0.209 7.404 1.00 94.00 73 LEU A O 1
ATOM 600 N N . GLN A 1 74 ? -3.313 0.036 6.602 1.00 91.69 74 GLN A N 1
ATOM 601 C CA . GLN A 1 74 ? -2.925 -0.149 5.202 1.00 91.69 74 GLN A CA 1
ATOM 602 C C . GLN A 1 74 ? -1.986 0.962 4.728 1.00 91.69 74 GLN A C 1
ATOM 604 O O . GLN A 1 74 ? -1.003 0.675 4.051 1.00 91.69 74 GLN A O 1
ATOM 609 N N . THR A 1 75 ? -2.262 2.211 5.108 1.00 93.19 75 THR A N 1
ATOM 610 C CA . THR A 1 75 ? -1.407 3.355 4.771 1.00 93.19 75 THR A CA 1
ATOM 611 C C . THR A 1 75 ? -0.019 3.214 5.387 1.00 93.19 75 THR A C 1
ATOM 613 O O . THR A 1 75 ? 0.965 3.383 4.677 1.00 93.19 75 THR A O 1
ATOM 616 N N . GLU A 1 76 ? 0.069 2.839 6.663 1.00 94.69 76 GLU A N 1
ATOM 617 C CA . GLU A 1 76 ? 1.341 2.647 7.366 1.00 94.69 76 GLU A CA 1
ATOM 618 C C . GLU A 1 76 ? 2.164 1.508 6.748 1.00 94.69 76 GLU A C 1
ATOM 620 O O . GLU A 1 76 ? 3.361 1.659 6.518 1.00 94.69 76 GLU A O 1
ATOM 625 N N . VAL A 1 77 ? 1.526 0.387 6.393 1.00 92.81 77 VAL A N 1
ATOM 626 C CA . VAL A 1 77 ? 2.201 -0.716 5.686 1.00 92.81 77 VAL A CA 1
ATOM 627 C C . VAL A 1 77 ? 2.735 -0.259 4.326 1.00 92.81 77 VAL A C 1
ATOM 629 O O . VAL A 1 77 ? 3.884 -0.553 3.998 1.00 92.81 77 VAL A O 1
ATOM 632 N N . LEU A 1 78 ? 1.939 0.486 3.553 1.00 92.69 78 LEU A N 1
ATOM 633 C CA . LEU A 1 78 ? 2.374 1.021 2.260 1.00 92.69 78 LEU A CA 1
ATOM 634 C C . LEU A 1 78 ? 3.509 2.037 2.410 1.00 92.69 78 LEU A C 1
ATOM 636 O O . LEU A 1 78 ? 4.400 2.074 1.569 1.00 92.69 78 LEU A O 1
ATOM 640 N N . GLU A 1 79 ? 3.492 2.860 3.457 1.00 94.38 79 GLU A N 1
ATOM 641 C CA . GLU A 1 79 ? 4.545 3.841 3.735 1.00 94.38 79 GLU A CA 1
ATOM 642 C C . GLU A 1 79 ? 5.863 3.166 4.132 1.00 94.38 79 GLU A C 1
ATOM 644 O O . GLU A 1 79 ? 6.932 3.590 3.686 1.00 94.38 79 GLU A O 1
ATOM 649 N N . LEU A 1 80 ? 5.795 2.080 4.910 1.00 93.31 80 LEU A N 1
ATOM 650 C CA . LEU A 1 80 ? 6.958 1.258 5.247 1.00 93.31 80 LEU A CA 1
ATOM 651 C C . LEU A 1 80 ? 7.573 0.619 4.000 1.00 93.31 80 LEU A C 1
ATOM 653 O O . LEU A 1 80 ? 8.780 0.750 3.797 1.00 93.31 80 LEU A O 1
ATOM 657 N N . GLU A 1 81 ? 6.757 -0.012 3.147 1.00 91.62 81 GLU A N 1
ATOM 658 C CA . GLU A 1 81 ? 7.239 -0.545 1.869 1.00 91.62 81 GLU A CA 1
ATOM 659 C C . GLU A 1 81 ? 7.835 0.579 1.016 1.00 91.62 81 GLU A C 1
ATOM 661 O O . GLU A 1 81 ? 8.972 0.475 0.560 1.00 91.62 81 GLU A O 1
ATOM 666 N N . PHE A 1 82 ? 7.119 1.694 0.851 1.00 94.69 82 PHE A N 1
ATOM 667 C CA . PHE A 1 82 ? 7.603 2.812 0.051 1.00 94.69 82 PHE A CA 1
ATOM 668 C C . PHE A 1 82 ? 8.969 3.302 0.532 1.00 94.69 82 PHE A C 1
ATOM 670 O O . PHE A 1 82 ? 9.872 3.481 -0.277 1.00 94.69 82 PHE A O 1
ATOM 677 N N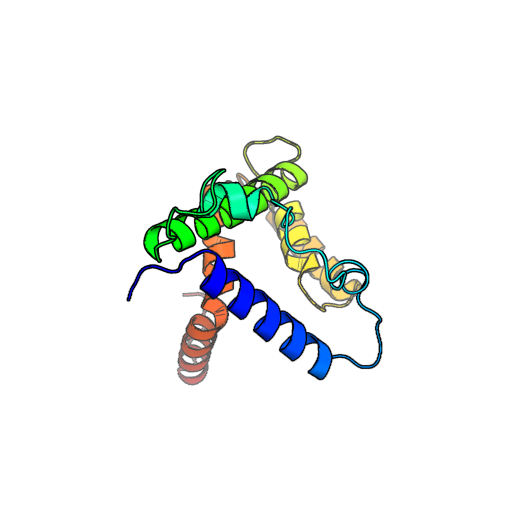 . THR A 1 83 ? 9.138 3.472 1.842 1.00 94.56 83 THR A N 1
ATOM 678 C CA . THR A 1 83 ? 10.387 3.948 2.447 1.00 94.56 83 THR A CA 1
ATOM 679 C C . THR A 1 83 ? 11.535 2.955 2.260 1.00 94.56 83 THR A C 1
ATOM 681 O O . THR A 1 83 ? 12.673 3.368 2.019 1.00 94.56 83 THR A O 1
ATOM 684 N N . GLU A 1 84 ? 11.256 1.651 2.348 1.00 91.94 84 GLU A N 1
ATOM 685 C CA . GLU A 1 84 ? 12.246 0.593 2.118 1.00 91.94 84 GLU A CA 1
ATOM 686 C C . GLU A 1 84 ? 12.813 0.670 0.691 1.00 91.94 84 GLU A C 1
ATOM 688 O O . GLU A 1 84 ? 14.034 0.672 0.501 1.00 91.94 84 GLU A O 1
ATOM 693 N N . PHE A 1 85 ? 11.932 0.801 -0.303 1.00 91.50 85 PHE A N 1
ATOM 694 C CA . PHE A 1 85 ? 12.304 0.812 -1.721 1.00 91.50 85 PHE A CA 1
ATOM 695 C C . PHE A 1 85 ? 12.710 2.178 -2.261 1.00 91.50 85 PHE A C 1
ATOM 697 O O . PHE A 1 85 ? 13.453 2.250 -3.234 1.00 91.50 85 PHE A O 1
ATOM 704 N N . SER A 1 86 ? 12.259 3.267 -1.642 1.00 93.62 86 SER A N 1
ATOM 705 C CA . SER A 1 86 ? 12.754 4.603 -1.965 1.00 93.62 86 SER A CA 1
ATOM 706 C C . SER A 1 86 ? 14.125 4.851 -1.354 1.00 93.62 86 SER A C 1
ATOM 708 O O . SER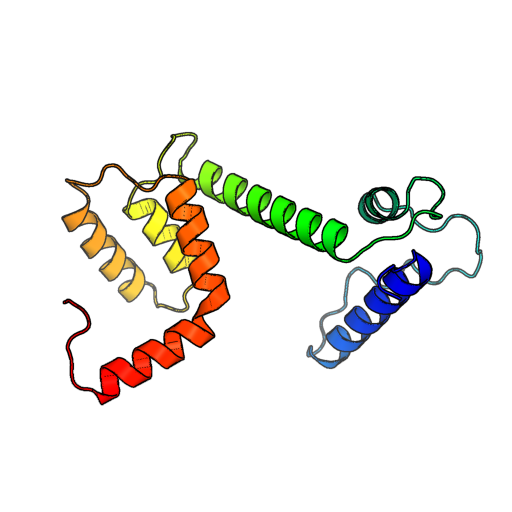 A 1 86 ? 14.721 5.886 -1.624 1.00 93.62 86 SER A O 1
ATOM 710 N N . HIS A 1 87 ? 14.632 3.954 -0.501 1.00 90.94 87 HIS A N 1
ATOM 711 C CA . HIS A 1 87 ? 15.888 4.130 0.229 1.00 90.94 87 HIS A CA 1
ATOM 712 C C . HIS A 1 87 ? 15.945 5.459 1.006 1.00 90.94 87 HIS A C 1
ATOM 714 O O . HIS A 1 87 ? 16.998 6.086 1.129 1.00 90.94 87 HIS A O 1
ATOM 720 N N . GLY A 1 88 ? 14.792 5.905 1.518 1.00 89.44 88 GLY A N 1
ATOM 721 C CA . GLY A 1 88 ? 14.637 7.181 2.220 1.00 89.44 88 GLY A CA 1
ATOM 722 C C . GLY A 1 88 ? 14.501 8.412 1.312 1.00 89.44 88 GLY A C 1
ATOM 723 O O . GLY A 1 88 ? 14.383 9.529 1.823 1.00 89.44 88 GLY A O 1
ATOM 724 N N . PHE A 1 89 ? 14.492 8.252 -0.015 1.00 93.00 89 PHE A N 1
ATOM 725 C CA . PHE A 1 89 ? 14.168 9.330 -0.949 1.00 93.00 89 PHE A CA 1
ATOM 726 C C . PHE A 1 89 ? 12.655 9.600 -1.003 1.00 93.00 89 PHE A C 1
ATOM 728 O O . PHE A 1 89 ? 11.824 8.798 -0.574 1.00 93.00 89 PHE A O 1
ATOM 735 N N . LYS A 1 90 ? 12.287 10.763 -1.556 1.00 94.50 90 LYS A N 1
ATOM 736 C CA . LYS A 1 90 ? 10.881 11.177 -1.734 1.00 94.50 90 LYS A CA 1
ATOM 737 C C . LYS A 1 90 ? 10.171 10.452 -2.881 1.00 94.50 90 LYS A C 1
ATOM 739 O O . LYS A 1 90 ? 8.954 10.569 -3.006 1.00 94.50 90 LYS A O 1
ATOM 744 N N . THR A 1 91 ? 10.930 9.766 -3.730 1.00 96.25 91 THR A N 1
ATOM 745 C CA . THR A 1 91 ? 10.440 9.041 -4.901 1.00 96.25 91 THR A CA 1
ATOM 746 C C . THR A 1 91 ? 11.116 7.680 -4.994 1.00 96.25 91 THR A C 1
ATOM 748 O O . THR A 1 91 ? 12.245 7.505 -4.536 1.00 96.25 91 THR A O 1
ATOM 751 N N . ILE A 1 92 ? 10.415 6.720 -5.591 1.00 95.38 92 ILE A N 1
ATOM 752 C CA . ILE A 1 92 ? 10.950 5.410 -5.977 1.00 95.38 92 ILE A CA 1
ATOM 753 C C . ILE A 1 92 ? 11.327 5.468 -7.460 1.00 95.38 92 ILE A C 1
ATOM 755 O O . ILE A 1 92 ? 10.607 6.078 -8.253 1.00 95.38 92 ILE A O 1
ATOM 759 N N . SER A 1 93 ? 12.436 4.843 -7.860 1.00 93.94 93 SER A N 1
ATOM 760 C CA . SER A 1 93 ? 12.785 4.757 -9.282 1.00 93.94 93 SER A CA 1
ATOM 761 C C . SER A 1 93 ? 11.822 3.835 -10.042 1.00 93.94 93 SER A C 1
ATOM 763 O O . SER A 1 93 ? 11.260 2.901 -9.471 1.00 93.94 93 SER A O 1
ATOM 765 N N . ASP A 1 94 ? 11.658 4.028 -11.354 1.00 93.88 94 ASP A N 1
ATOM 766 C CA . ASP A 1 94 ? 10.824 3.130 -12.172 1.00 93.88 94 ASP A CA 1
ATOM 767 C C . ASP A 1 94 ? 11.263 1.665 -12.053 1.00 93.88 94 ASP A C 1
ATOM 769 O O . ASP A 1 94 ? 10.437 0.748 -12.103 1.00 93.88 94 ASP A O 1
ATOM 773 N N . LEU A 1 95 ? 12.573 1.439 -11.908 1.00 93.38 95 LEU A N 1
ATOM 774 C CA . LEU A 1 95 ? 13.143 0.107 -11.782 1.00 93.38 95 LEU A CA 1
ATOM 775 C C . LEU A 1 95 ? 12.761 -0.525 -10.443 1.00 93.38 95 LEU A C 1
ATOM 777 O O . LEU A 1 95 ? 12.236 -1.636 -10.448 1.00 93.38 95 LEU A O 1
ATOM 781 N N . ASP A 1 96 ? 12.945 0.195 -9.336 1.00 94.12 96 ASP A N 1
ATOM 782 C CA . ASP A 1 96 ? 12.607 -0.293 -7.994 1.00 94.12 96 ASP A CA 1
ATOM 783 C C . ASP A 1 96 ? 11.099 -0.521 -7.871 1.00 94.12 96 ASP A C 1
ATOM 785 O O . ASP A 1 96 ? 10.659 -1.574 -7.414 1.00 94.12 96 ASP A O 1
ATOM 789 N N . PHE A 1 97 ? 10.285 0.403 -8.391 1.00 94.81 97 PHE A N 1
ATOM 790 C CA . PHE A 1 97 ? 8.836 0.231 -8.442 1.00 94.81 97 PHE A CA 1
ATOM 791 C C . PHE A 1 97 ? 8.445 -1.012 -9.250 1.00 94.81 97 PHE A C 1
ATOM 793 O O . PHE A 1 97 ? 7.609 -1.805 -8.820 1.00 94.81 97 PHE A O 1
ATOM 800 N N . THR A 1 98 ? 9.096 -1.249 -10.389 1.00 94.88 98 THR A N 1
ATOM 801 C CA . THR A 1 98 ? 8.875 -2.467 -11.179 1.00 94.88 98 THR A CA 1
ATOM 802 C C . THR A 1 98 ? 9.275 -3.725 -10.408 1.00 94.88 98 THR A C 1
ATOM 804 O O . THR A 1 98 ? 8.573 -4.733 -10.485 1.00 94.88 98 THR A O 1
ATOM 807 N N . GLU A 1 99 ? 10.372 -3.705 -9.650 1.00 92.88 99 GLU A N 1
ATOM 808 C CA . GLU A 1 99 ? 10.782 -4.840 -8.817 1.00 92.88 99 GLU A CA 1
ATOM 809 C C . GLU A 1 99 ? 9.760 -5.163 -7.722 1.00 92.88 99 GLU A C 1
ATOM 811 O O . 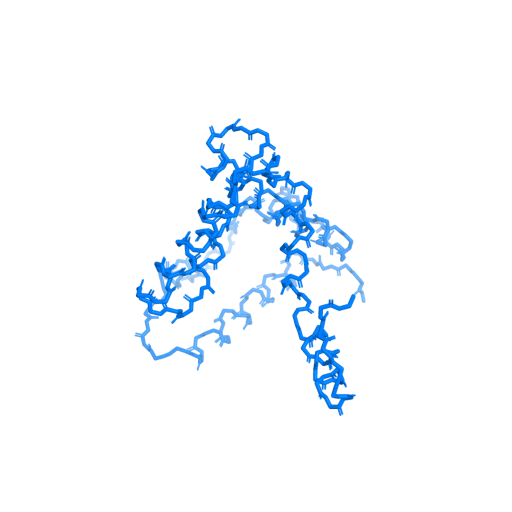GLU A 1 99 ? 9.468 -6.346 -7.505 1.00 92.88 99 GLU A O 1
ATOM 816 N N . ILE A 1 100 ? 9.161 -4.141 -7.099 1.00 92.50 100 ILE A N 1
ATOM 817 C CA . ILE A 1 100 ? 8.043 -4.306 -6.157 1.00 92.50 100 ILE A CA 1
ATOM 818 C C . ILE A 1 100 ? 6.902 -5.057 -6.840 1.00 92.50 100 ILE A C 1
ATOM 820 O O . ILE A 1 100 ? 6.466 -6.098 -6.349 1.00 92.50 100 ILE A O 1
ATOM 824 N N . LEU A 1 101 ? 6.454 -4.584 -8.008 1.00 92.62 101 LEU A N 1
ATOM 825 C CA . LEU A 1 101 ? 5.350 -5.215 -8.735 1.00 92.62 101 LEU A CA 1
ATOM 826 C C . LEU A 1 101 ? 5.662 -6.668 -9.098 1.00 92.62 101 LEU A C 1
ATOM 828 O O . LEU A 1 101 ? 4.840 -7.559 -8.897 1.00 92.62 101 LEU A O 1
ATOM 832 N N . LEU A 1 102 ? 6.871 -6.934 -9.596 1.00 93.44 102 LEU A N 1
ATOM 833 C CA . LEU A 1 102 ? 7.268 -8.274 -10.019 1.00 93.44 102 LEU A CA 1
ATOM 834 C C . LEU A 1 102 ? 7.393 -9.261 -8.851 1.00 93.44 102 LEU A C 1
ATOM 836 O O . LEU A 1 102 ? 7.264 -10.470 -9.079 1.00 93.44 102 LEU A O 1
ATOM 840 N N . ARG A 1 103 ? 7.607 -8.792 -7.614 1.00 90.31 103 ARG A N 1
ATOM 841 C CA . ARG A 1 103 ? 7.590 -9.639 -6.409 1.00 90.31 103 ARG A CA 1
ATOM 842 C C . ARG A 1 103 ? 6.232 -10.312 -6.205 1.00 90.31 103 ARG A C 1
ATOM 844 O O . ARG A 1 103 ? 6.197 -11.462 -5.782 1.00 90.31 103 ARG A O 1
ATOM 851 N N . TYR A 1 104 ? 5.154 -9.635 -6.590 1.00 86.75 104 TYR A N 1
ATOM 852 C CA . TYR A 1 104 ? 3.772 -10.099 -6.454 1.00 86.75 104 TYR A CA 1
ATOM 853 C C . TYR A 1 104 ? 3.231 -10.794 -7.718 1.00 86.75 104 TYR A C 1
ATOM 855 O O . TYR A 1 104 ? 2.022 -10.916 -7.895 1.00 86.75 104 TYR A O 1
ATOM 863 N N . THR A 1 105 ? 4.116 -11.259 -8.609 1.00 89.56 105 THR A N 1
ATOM 864 C CA . THR A 1 105 ? 3.745 -11.988 -9.835 1.00 89.56 105 THR A CA 1
ATOM 865 C C . THR A 1 105 ? 4.421 -13.352 -9.918 1.00 89.56 105 THR A C 1
ATOM 867 O O . THR A 1 105 ? 5.584 -13.514 -9.529 1.00 89.56 105 THR A O 1
ATOM 870 N N . ASP A 1 106 ? 3.735 -14.297 -10.559 1.00 92.06 106 ASP A N 1
ATOM 871 C CA . ASP A 1 106 ? 4.228 -15.657 -10.819 1.00 92.06 106 ASP A CA 1
ATOM 872 C C . ASP A 1 106 ? 5.082 -15.766 -12.095 1.00 92.06 106 ASP A C 1
ATOM 874 O O . ASP A 1 106 ? 5.294 -16.853 -12.631 1.00 92.06 106 ASP A O 1
ATOM 878 N N . PHE A 1 107 ? 5.586 -14.643 -12.618 1.00 94.75 107 PHE A N 1
ATOM 879 C CA . PHE A 1 107 ? 6.458 -14.667 -13.790 1.00 94.75 107 PHE A CA 1
ATOM 880 C C . PHE A 1 107 ? 7.774 -15.393 -13.501 1.00 94.75 107 PHE A C 1
ATOM 882 O O . PHE A 1 107 ? 8.380 -15.249 -12.434 1.00 94.75 107 PHE A O 1
ATOM 889 N N . ASP A 1 108 ? 8.254 -16.136 -14.495 1.00 95.56 108 ASP A N 1
ATOM 890 C CA . ASP A 1 108 ? 9.555 -16.781 -14.429 1.00 95.56 108 ASP A CA 1
ATOM 891 C C . ASP A 1 108 ? 10.694 -15.746 -14.432 1.00 95.56 108 ASP A C 1
ATOM 893 O O . ASP A 1 108 ? 10.532 -14.562 -14.758 1.00 95.56 108 ASP A O 1
ATOM 897 N N . ARG A 1 109 ? 11.891 -16.207 -14.062 1.00 94.56 109 ARG A N 1
ATOM 898 C CA . ARG A 1 109 ? 13.067 -15.348 -13.902 1.00 94.56 109 ARG A CA 1
ATOM 899 C C . ARG A 1 109 ? 13.448 -14.614 -15.190 1.00 94.56 109 ARG A C 1
ATOM 901 O O . ARG A 1 109 ? 13.901 -13.471 -15.111 1.00 94.56 109 ARG A O 1
ATOM 908 N N . ASP A 1 110 ? 13.310 -15.247 -16.348 1.00 96.69 110 ASP A N 1
ATOM 909 C CA . ASP A 1 110 ? 13.736 -14.660 -17.616 1.00 96.69 110 ASP A CA 1
ATOM 910 C C . ASP A 1 110 ? 12.712 -13.636 -18.117 1.00 96.69 110 ASP A C 1
ATOM 912 O O . ASP A 1 110 ? 13.104 -12.558 -18.580 1.00 96.69 110 ASP A O 1
ATOM 916 N N . THR A 1 111 ? 11.419 -13.880 -17.889 1.00 96.12 111 THR A N 1
ATOM 917 C CA . THR A 1 111 ? 10.360 -12.880 -18.092 1.00 96.12 111 THR A CA 1
ATOM 918 C C . THR A 1 111 ? 10.568 -11.656 -17.198 1.00 96.12 111 THR A C 1
ATOM 920 O O . THR A 1 111 ? 10.600 -10.531 -17.707 1.00 96.12 111 THR A O 1
ATOM 923 N N . LYS A 1 112 ? 10.810 -11.848 -15.891 1.00 96.06 112 LYS A N 1
ATOM 924 C CA . LYS A 1 112 ? 11.099 -10.745 -14.952 1.00 96.06 112 LYS A CA 1
ATOM 925 C C . LYS A 1 112 ? 12.303 -9.911 -15.410 1.00 96.06 112 LYS A C 1
ATOM 927 O O . LYS A 1 112 ? 12.207 -8.688 -15.508 1.00 96.06 112 LYS A O 1
ATOM 932 N N . LYS A 1 113 ? 13.412 -10.555 -15.801 1.00 95.44 113 LYS A N 1
ATOM 933 C CA . LYS A 1 113 ? 14.596 -9.865 -16.356 1.00 95.44 113 LYS A CA 1
ATOM 934 C C . LYS A 1 113 ? 14.289 -9.086 -17.635 1.00 95.44 113 LYS A C 1
ATOM 936 O O . LYS A 1 113 ? 14.812 -7.989 -17.824 1.00 95.44 113 LYS A O 1
ATOM 941 N N . SER A 1 114 ? 13.480 -9.652 -18.531 1.00 96.25 114 SER A N 1
ATOM 942 C CA . SER A 1 114 ? 13.090 -8.999 -19.783 1.00 96.25 114 SER A CA 1
ATOM 943 C C . SER A 1 114 ? 12.300 -7.715 -19.521 1.00 96.25 114 SER A C 1
ATOM 945 O O . SER A 1 114 ? 12.585 -6.685 -20.135 1.00 96.25 114 SER A O 1
ATOM 947 N N . ILE A 1 115 ? 11.367 -7.748 -18.563 1.00 95.31 115 ILE A N 1
ATOM 948 C CA . ILE A 1 115 ? 10.589 -6.578 -18.135 1.00 95.31 115 ILE A CA 1
ATOM 949 C C . ILE A 1 115 ? 11.514 -5.506 -17.548 1.00 95.31 115 ILE A C 1
ATOM 951 O O . ILE A 1 115 ? 11.518 -4.380 -18.043 1.00 95.31 115 ILE A O 1
ATOM 955 N N . LEU A 1 116 ? 12.377 -5.863 -16.592 1.00 95.44 116 LEU A N 1
ATOM 956 C CA . LEU A 1 116 ? 13.326 -4.919 -15.984 1.00 95.44 116 LEU A CA 1
ATOM 957 C C . LEU A 1 116 ? 14.259 -4.281 -17.024 1.00 95.44 116 LEU A C 1
ATOM 959 O O . LEU A 1 116 ? 14.525 -3.081 -16.987 1.00 95.44 116 LEU A O 1
ATOM 963 N N . LYS A 1 117 ? 14.713 -5.052 -18.021 1.00 94.38 117 LYS A N 1
ATOM 964 C CA . LYS A 1 117 ? 15.536 -4.529 -19.122 1.00 94.38 117 LYS A CA 1
ATOM 965 C C . LYS A 1 117 ? 14.779 -3.527 -19.998 1.00 94.38 117 LYS A C 1
ATOM 967 O O . LYS A 1 117 ? 15.406 -2.604 -20.516 1.00 94.38 117 LYS A O 1
ATOM 972 N N . LYS A 1 118 ? 13.469 -3.710 -20.203 1.00 92.50 118 LYS A N 1
ATOM 973 C CA . LYS A 1 118 ? 12.631 -2.748 -20.937 1.00 92.50 118 LYS A CA 1
ATOM 974 C C . LYS A 1 118 ? 12.485 -1.451 -20.148 1.00 92.50 118 LYS A C 1
ATOM 976 O O . LYS A 1 118 ? 12.769 -0.400 -20.708 1.00 92.50 118 LYS A O 1
ATOM 981 N N . VAL A 1 119 ? 12.151 -1.544 -18.861 1.00 93.38 119 VAL A N 1
ATOM 982 C CA . VAL A 1 119 ? 11.994 -0.379 -17.974 1.00 93.38 119 VAL A CA 1
ATOM 983 C C . VAL A 1 119 ? 13.294 0.414 -17.871 1.00 93.38 119 VAL A C 1
ATOM 985 O O . VAL A 1 119 ? 13.306 1.624 -18.074 1.00 93.38 119 VAL A O 1
ATOM 988 N N . ARG A 1 120 ? 14.431 -0.269 -17.700 1.00 91.19 120 ARG A N 1
ATOM 989 C CA . ARG A 1 120 ? 15.746 0.384 -17.660 1.00 91.19 120 ARG A CA 1
ATOM 990 C C . ARG A 1 120 ? 16.070 1.192 -18.923 1.00 91.19 120 ARG A C 1
ATOM 992 O O . ARG A 1 120 ? 16.815 2.155 -18.838 1.00 91.19 120 ARG A O 1
ATOM 999 N N . ARG A 1 121 ? 15.542 0.812 -20.092 1.00 88.00 121 ARG A N 1
ATOM 1000 C CA . ARG A 1 121 ? 15.751 1.554 -21.352 1.00 88.00 121 ARG A CA 1
ATOM 1001 C C . ARG A 1 121 ? 14.863 2.792 -21.479 1.00 88.00 121 ARG A C 1
ATOM 1003 O O . ARG A 1 121 ? 15.192 3.666 -22.270 1.00 88.00 121 ARG A O 1
ATOM 1010 N N . SER A 1 122 ? 13.737 2.843 -20.768 1.00 82.12 122 SER A N 1
ATOM 1011 C CA . SER A 1 122 ? 12.803 3.976 -20.785 1.00 82.12 122 SER A CA 1
ATOM 1012 C C . SER A 1 122 ? 12.983 4.933 -19.603 1.00 82.12 122 SER A C 1
ATOM 1014 O O . SER A 1 122 ? 12.483 6.051 -19.665 1.00 82.12 122 SER A O 1
ATOM 1016 N N . SER A 1 123 ? 13.702 4.514 -18.558 1.00 76.12 123 SER A N 1
ATOM 1017 C CA . SER A 1 123 ? 13.811 5.221 -17.274 1.00 76.12 123 SER A CA 1
ATOM 1018 C C . SER A 1 123 ? 14.632 6.518 -17.304 1.00 76.12 123 SER A C 1
ATOM 1020 O O . SER A 1 123 ? 14.560 7.279 -16.344 1.00 76.12 123 SER A O 1
ATOM 1022 N N . ASP A 1 124 ? 15.373 6.821 -18.378 1.00 70.31 124 ASP A N 1
ATOM 1023 C CA . ASP A 1 124 ? 16.248 8.010 -18.468 1.00 70.31 124 ASP A CA 1
ATOM 1024 C C . ASP A 1 124 ? 15.494 9.363 -18.415 1.00 70.31 124 ASP A C 1
ATOM 1026 O O . ASP A 1 124 ? 16.115 10.423 -18.481 1.00 70.31 124 ASP A O 1
ATOM 1030 N N . ARG A 1 125 ? 14.156 9.356 -18.337 1.00 70.75 125 ARG A N 1
ATOM 1031 C CA . ARG A 1 125 ? 13.297 10.556 -18.350 1.00 70.75 125 ARG A CA 1
ATOM 1032 C C . ARG A 1 125 ? 12.257 10.607 -17.224 1.00 70.75 125 ARG A C 1
ATOM 1034 O O . ARG A 1 125 ? 11.346 11.424 -17.311 1.00 70.75 125 ARG A O 1
ATOM 1041 N N . SER A 1 126 ? 12.338 9.725 -16.230 1.00 82.75 126 SER A N 1
ATOM 1042 C CA . SER A 1 126 ? 11.343 9.661 -15.153 1.00 82.75 126 SER A CA 1
ATOM 1043 C C . SER A 1 126 ? 11.768 10.489 -13.942 1.00 82.75 126 SER A C 1
ATOM 1045 O O . SER A 1 126 ? 12.907 10.388 -13.489 1.00 82.75 126 SER A O 1
ATOM 1047 N N . ASP A 1 127 ? 10.826 11.253 -13.388 1.00 87.69 127 ASP A N 1
ATOM 1048 C CA . ASP A 1 127 ? 10.978 11.954 -12.104 1.00 87.69 127 ASP A CA 1
ATOM 1049 C C . ASP A 1 127 ? 10.804 11.001 -10.894 1.00 87.69 127 ASP A C 1
ATOM 1051 O O . ASP A 1 127 ? 10.926 11.410 -9.735 1.00 87.69 127 ASP A O 1
ATOM 1055 N N . GLY A 1 128 ? 10.551 9.713 -11.159 1.00 92.12 128 GLY A N 1
ATOM 1056 C CA . GLY A 1 128 ? 10.246 8.690 -10.165 1.00 92.12 128 GLY A CA 1
ATOM 1057 C C . GLY A 1 128 ? 8.781 8.702 -9.722 1.00 92.12 128 GLY A C 1
ATOM 1058 O O . GLY A 1 128 ? 7.991 9.570 -10.091 1.00 92.12 128 GLY A O 1
ATOM 1059 N N . ILE A 1 129 ? 8.415 7.706 -8.919 1.00 95.62 129 ILE A N 1
ATOM 1060 C CA . ILE A 1 129 ? 7.064 7.508 -8.392 1.00 95.62 129 ILE A CA 1
ATOM 1061 C C . ILE A 1 129 ? 6.985 8.118 -6.991 1.00 95.62 129 ILE A C 1
ATOM 1063 O O . ILE A 1 129 ? 7.747 7.734 -6.102 1.00 95.62 129 ILE A O 1
ATOM 1067 N N . THR A 1 130 ? 6.063 9.056 -6.772 1.00 96.69 130 THR A N 1
ATOM 1068 C CA . THR A 1 130 ? 5.802 9.631 -5.441 1.00 96.69 130 THR A CA 1
ATOM 1069 C C . THR A 1 130 ? 4.998 8.672 -4.562 1.00 96.69 130 THR A C 1
ATOM 1071 O O . THR A 1 130 ? 4.342 7.755 -5.059 1.00 96.69 130 THR A O 1
ATOM 1074 N N . PHE A 1 131 ? 4.987 8.901 -3.245 1.00 95.94 131 PHE A N 1
ATOM 1075 C CA . PHE A 1 131 ? 4.177 8.086 -2.334 1.00 95.94 131 PHE A CA 1
ATOM 1076 C C . PHE A 1 131 ? 2.680 8.136 -2.672 1.00 95.94 131 PHE A C 1
ATOM 1078 O O . PHE A 1 131 ? 2.022 7.104 -2.697 1.00 95.94 131 PHE A O 1
ATOM 1085 N N . GLU A 1 132 ? 2.153 9.306 -3.033 1.00 95.38 132 GLU A N 1
ATOM 1086 C CA . GLU A 1 132 ? 0.751 9.451 -3.443 1.00 95.38 132 GLU A CA 1
ATOM 1087 C C . GLU A 1 132 ? 0.427 8.603 -4.687 1.00 95.38 132 GLU A C 1
ATOM 1089 O O . GLU A 1 132 ? -0.577 7.892 -4.724 1.00 95.38 132 GLU A O 1
ATOM 1094 N N . GLN A 1 133 ? 1.303 8.615 -5.698 1.00 95.56 133 GLN A N 1
ATOM 1095 C CA . GLN A 1 133 ? 1.140 7.782 -6.894 1.00 95.56 133 GLN A CA 1
ATOM 1096 C C . GLN A 1 133 ? 1.221 6.289 -6.560 1.00 95.56 133 GLN A C 1
ATOM 1098 O O . GLN A 1 133 ? 0.434 5.497 -7.080 1.00 95.56 133 GLN A O 1
ATOM 1103 N N . PHE A 1 134 ? 2.140 5.914 -5.668 1.00 94.50 134 PHE A N 1
ATOM 1104 C CA . PHE A 1 134 ? 2.264 4.556 -5.154 1.00 94.50 134 PHE A CA 1
ATOM 1105 C C . PHE A 1 134 ? 0.965 4.111 -4.462 1.00 94.50 134 PHE A C 1
ATOM 1107 O O . PHE A 1 134 ? 0.397 3.080 -4.822 1.00 94.50 134 PHE A O 1
ATOM 1114 N N . GLN A 1 135 ? 0.418 4.925 -3.555 1.00 93.56 135 GLN A N 1
ATOM 1115 C CA . GLN A 1 135 ? -0.849 4.648 -2.873 1.00 93.56 135 GLN A CA 1
ATOM 1116 C C . GLN A 1 135 ? -2.019 4.505 -3.850 1.00 93.56 135 GLN A C 1
ATOM 1118 O O . GLN A 1 135 ? -2.777 3.538 -3.757 1.00 93.56 135 GLN A O 1
ATOM 1123 N N . HIS A 1 136 ? -2.160 5.422 -4.812 1.00 93.69 136 HIS A N 1
ATOM 1124 C CA . HIS A 1 136 ? -3.209 5.336 -5.831 1.00 93.69 136 HIS A CA 1
ATOM 1125 C C . HIS A 1 136 ? -3.108 4.047 -6.653 1.00 93.69 136 HIS A C 1
ATOM 1127 O O . HIS A 1 136 ? -4.129 3.418 -6.940 1.00 93.69 136 HIS A O 1
ATOM 1133 N N . PHE A 1 137 ? -1.892 3.613 -6.991 1.00 92.69 137 PHE A N 1
ATOM 1134 C CA . PHE A 1 137 ? -1.690 2.370 -7.726 1.00 92.69 137 PHE A CA 1
ATOM 1135 C C . PHE A 1 137 ? -2.103 1.138 -6.909 1.00 92.69 137 PHE A C 1
ATOM 1137 O O . PHE A 1 137 ? -2.815 0.271 -7.415 1.00 92.69 137 PHE A O 1
ATOM 1144 N N . PHE A 1 138 ? -1.729 1.060 -5.631 1.00 89.38 138 PHE A N 1
ATOM 1145 C CA . PHE A 1 138 ? -2.137 -0.059 -4.773 1.00 89.38 138 PHE A CA 1
ATOM 1146 C C . PHE A 1 138 ? -3.637 -0.040 -4.448 1.00 89.38 138 PHE A C 1
ATOM 1148 O O . PHE A 1 138 ? -4.271 -1.095 -4.397 1.00 89.38 138 PHE A O 1
ATOM 1155 N N . ALA A 1 139 ? -4.247 1.141 -4.324 1.00 89.44 139 ALA A N 1
ATOM 1156 C CA . ALA A 1 139 ? -5.699 1.269 -4.234 1.00 89.44 139 ALA A CA 1
ATOM 1157 C C . ALA A 1 139 ? -6.395 0.748 -5.504 1.00 89.44 139 ALA A C 1
ATOM 1159 O O . ALA A 1 139 ? -7.425 0.081 -5.415 1.00 89.44 139 ALA A O 1
ATOM 1160 N N . PHE A 1 140 ? -5.816 0.989 -6.683 1.00 89.56 140 PHE A N 1
ATOM 1161 C CA . PHE A 1 140 ? -6.293 0.402 -7.934 1.00 89.56 140 PHE A CA 1
ATOM 1162 C C . PHE A 1 140 ? -6.173 -1.132 -7.938 1.00 89.56 140 PHE A C 1
ATOM 1164 O O . PHE A 1 140 ? -7.122 -1.808 -8.336 1.00 89.56 140 PHE A O 1
ATOM 1171 N N . LEU A 1 141 ? -5.069 -1.698 -7.432 1.00 87.06 141 LEU A N 1
ATOM 1172 C CA . LEU A 1 141 ? -4.901 -3.156 -7.338 1.00 87.06 141 LEU A CA 1
ATOM 1173 C C . LEU A 1 141 ? -5.981 -3.833 -6.475 1.00 87.06 141 LEU A C 1
ATOM 1175 O O . LEU A 1 141 ? -6.392 -4.957 -6.762 1.00 87.06 141 LEU A O 1
ATOM 1179 N N . ASN A 1 142 ? -6.493 -3.141 -5.457 1.00 83.56 142 ASN A N 1
ATOM 1180 C CA . ASN A 1 142 ? -7.588 -3.652 -4.629 1.00 83.56 142 ASN A CA 1
ATOM 1181 C C . ASN A 1 142 ? -8.931 -3.752 -5.379 1.00 83.56 142 ASN A C 1
ATOM 1183 O O . ASN A 1 142 ? -9.827 -4.446 -4.909 1.00 83.56 142 ASN A O 1
ATOM 1187 N N . ASN A 1 143 ? -9.062 -3.114 -6.548 1.00 85.12 143 ASN A N 1
ATOM 1188 C CA . ASN A 1 143 ? -10.284 -3.079 -7.361 1.00 85.12 143 ASN A CA 1
ATOM 1189 C C . ASN A 1 143 ? -10.092 -3.742 -8.745 1.00 85.12 143 ASN A C 1
ATOM 1191 O O . ASN A 1 143 ? -10.768 -3.407 -9.720 1.00 85.12 143 ASN A O 1
ATOM 1195 N N . LEU A 1 144 ? -9.164 -4.704 -8.861 1.00 85.75 144 LEU A N 1
ATOM 1196 C CA . LEU A 1 144 ? -8.851 -5.352 -10.144 1.00 85.75 144 LEU A CA 1
ATOM 1197 C C . LEU A 1 144 ? -10.017 -6.125 -10.763 1.00 85.75 144 LEU A C 1
ATOM 1199 O O . LEU A 1 144 ? -10.049 -6.280 -11.983 1.00 85.75 144 LEU A O 1
ATOM 1203 N N . GLU A 1 145 ? -10.963 -6.624 -9.967 1.00 85.44 145 GLU A N 1
ATOM 1204 C CA . GLU A 1 145 ? -12.117 -7.358 -10.495 1.00 85.44 145 GLU A CA 1
ATOM 1205 C C . GLU A 1 145 ? -12.968 -6.463 -11.406 1.00 85.44 145 GLU A C 1
ATOM 1207 O O . GLU A 1 145 ? -13.241 -6.821 -12.554 1.00 85.44 145 GLU A O 1
ATOM 1212 N N . GLU A 1 146 ? -13.289 -5.258 -10.943 1.00 85.44 146 GLU A N 1
ATOM 1213 C CA . GLU A 1 146 ? -14.052 -4.259 -11.693 1.00 85.44 146 GLU A CA 1
ATOM 1214 C C . GLU A 1 146 ? -13.290 -3.811 -12.944 1.00 85.44 146 GLU A C 1
ATOM 1216 O O . GLU A 1 146 ? -13.846 -3.757 -14.047 1.00 85.44 146 GLU A O 1
ATOM 1221 N N . PHE A 1 147 ? -11.979 -3.592 -12.808 1.00 86.19 147 PHE A N 1
ATOM 1222 C CA . PHE A 1 147 ? -11.116 -3.279 -13.943 1.00 86.19 147 PHE A CA 1
ATOM 1223 C C . PHE A 1 147 ? -11.076 -4.415 -14.978 1.00 86.19 147 PHE A C 1
ATOM 1225 O O . PHE A 1 147 ? -11.109 -4.165 -16.185 1.00 86.19 147 PHE A O 1
ATOM 1232 N N . SER A 1 148 ? -11.062 -5.676 -14.537 1.00 86.56 148 SER A N 1
ATOM 1233 C CA . SER A 1 148 ? -11.036 -6.838 -15.431 1.00 86.56 148 SER A CA 1
ATOM 1234 C C . SER A 1 148 ? -12.292 -6.927 -16.303 1.00 86.56 148 SER A C 1
ATOM 1236 O O . SER A 1 148 ? -12.211 -7.304 -17.475 1.00 86.56 148 SER A O 1
ATOM 1238 N N . ILE A 1 149 ? -13.447 -6.526 -15.765 1.00 84.81 149 ILE A N 1
ATOM 1239 C CA . ILE A 1 149 ? -14.713 -6.470 -16.499 1.00 84.81 149 ILE A CA 1
ATOM 1240 C C . ILE A 1 149 ? -14.641 -5.380 -17.573 1.00 84.81 149 ILE A C 1
ATOM 1242 O O . ILE A 1 149 ? -14.951 -5.645 -18.738 1.00 84.81 149 ILE A O 1
ATOM 1246 N N . ALA A 1 150 ? -14.169 -4.183 -17.210 1.00 85.44 150 ALA A N 1
ATOM 1247 C CA . ALA A 1 150 ? -13.987 -3.080 -18.153 1.00 85.44 150 ALA A CA 1
ATOM 1248 C C . ALA A 1 150 ? -13.022 -3.454 -19.295 1.00 85.44 150 ALA A C 1
ATOM 1250 O O . ALA A 1 150 ? -13.313 -3.224 -20.471 1.00 85.44 150 ALA A O 1
ATOM 1251 N N . MET A 1 151 ? -11.913 -4.122 -18.966 1.00 84.81 151 MET A N 1
ATOM 1252 C CA . MET A 1 151 ? -10.936 -4.612 -19.940 1.00 84.81 151 MET A CA 1
ATOM 1253 C C . MET A 1 151 ? -11.535 -5.622 -20.921 1.00 84.81 151 MET A C 1
ATOM 1255 O O . MET A 1 151 ? -11.295 -5.521 -22.126 1.00 84.81 151 MET A O 1
ATOM 1259 N N . ARG A 1 152 ? -12.360 -6.561 -20.441 1.00 84.81 152 ARG A N 1
ATOM 1260 C CA . ARG A 1 152 ? -13.066 -7.512 -21.316 1.00 84.81 152 ARG A CA 1
ATOM 1261 C C . ARG A 1 152 ? -13.982 -6.792 -22.297 1.00 84.81 152 ARG A C 1
ATOM 1263 O O . ARG A 1 152 ? -13.975 -7.112 -23.483 1.00 84.81 152 ARG A O 1
ATOM 1270 N N . PHE A 1 153 ? -14.735 -5.797 -21.833 1.00 84.00 153 PHE A N 1
ATOM 1271 C CA . PHE A 1 153 ? -15.619 -5.017 -22.700 1.00 84.00 153 PHE A CA 1
ATOM 1272 C C . PHE A 1 153 ? -14.839 -4.273 -23.799 1.00 84.00 153 PHE A C 1
ATOM 1274 O O . PHE A 1 153 ? -15.248 -4.252 -24.964 1.00 84.00 153 PHE A O 1
ATOM 1281 N N . HIS A 1 154 ? -13.672 -3.726 -23.454 1.00 81.06 154 HIS A N 1
ATOM 1282 C CA . HIS A 1 154 ? -12.790 -3.049 -24.402 1.00 81.06 154 HIS A CA 1
ATOM 1283 C C . HIS A 1 154 ? -12.205 -4.004 -25.456 1.00 81.06 154 HIS A C 1
ATOM 1285 O O . HIS A 1 154 ? -12.200 -3.689 -26.647 1.00 81.06 154 HIS A O 1
ATOM 1291 N N . GLN A 1 155 ? -11.766 -5.195 -25.035 1.00 82.69 155 GLN A N 1
ATOM 1292 C CA . GLN A 1 155 ? -11.260 -6.240 -25.932 1.00 82.69 155 GLN A CA 1
ATOM 1293 C C . GLN A 1 155 ? -12.339 -6.731 -26.905 1.00 82.69 155 GLN A C 1
ATOM 1295 O O . GLN A 1 155 ? -12.073 -6.865 -28.096 1.00 82.69 155 GLN A O 1
ATOM 1300 N N . LEU A 1 156 ? -13.573 -6.926 -26.427 1.00 83.81 156 LEU A N 1
ATOM 1301 C CA . LEU A 1 156 ? -14.716 -7.306 -27.268 1.00 83.81 156 LEU A CA 1
ATOM 1302 C C . LEU A 1 156 ? -15.101 -6.216 -28.277 1.00 83.81 156 LEU A C 1
ATOM 1304 O O . LEU A 1 156 ? -15.618 -6.517 -29.349 1.00 83.81 156 LEU A O 1
ATOM 1308 N N . SER A 1 157 ? -14.810 -4.955 -27.957 1.00 83.00 157 SER A N 1
ATOM 1309 C CA . SER A 1 157 ? -15.037 -3.812 -28.846 1.00 83.00 157 SER A CA 1
ATOM 1310 C C . SER A 1 157 ? -13.953 -3.654 -29.923 1.00 83.00 157 SER A C 1
ATOM 1312 O O . SER A 1 157 ? -14.044 -2.739 -30.740 1.00 83.00 157 SER A O 1
ATOM 1314 N N . ASN A 1 158 ? -12.929 -4.520 -29.928 1.00 78.75 158 ASN A N 1
ATOM 1315 C CA . ASN A 1 158 ? -11.812 -4.531 -30.878 1.00 78.75 158 ASN A CA 1
ATOM 1316 C C . ASN A 1 158 ? -11.046 -3.194 -30.973 1.00 78.75 158 ASN A C 1
ATOM 1318 O O . ASN A 1 158 ? -10.438 -2.878 -31.997 1.00 78.75 158 ASN A O 1
ATOM 1322 N N . LYS A 1 159 ? -11.080 -2.395 -29.901 1.00 75.81 159 LYS A N 1
ATOM 1323 C CA . LYS A 1 159 ? -10.345 -1.131 -29.805 1.00 75.81 159 LYS A CA 1
ATOM 1324 C C . LYS A 1 159 ? -8.994 -1.366 -29.117 1.00 75.81 159 LYS A C 1
ATOM 1326 O O . LYS A 1 159 ? -8.941 -2.107 -28.131 1.00 75.81 159 LYS A O 1
ATOM 1331 N N . PRO A 1 160 ? -7.897 -0.753 -29.595 1.00 72.75 160 PRO A N 1
ATOM 1332 C CA . PRO A 1 160 ? -6.617 -0.787 -28.897 1.00 72.75 160 PRO A CA 1
ATOM 1333 C C . PRO A 1 160 ? -6.691 0.046 -27.615 1.00 72.75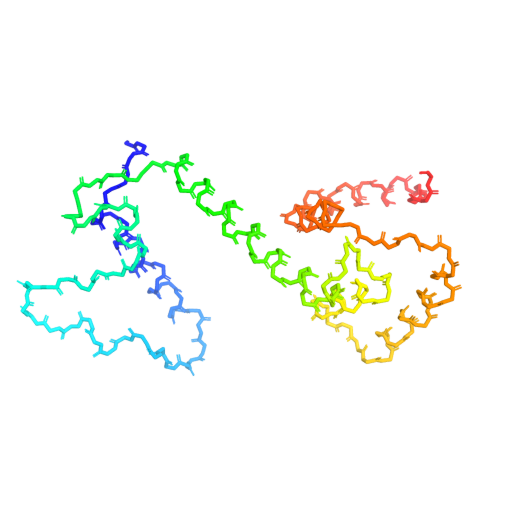 160 PRO A C 1
ATOM 1335 O O . PRO A 1 160 ? -7.256 1.133 -27.612 1.00 72.75 160 PRO A O 1
ATOM 1338 N N . ILE A 1 161 ? -6.119 -0.467 -26.525 1.00 70.25 161 ILE A N 1
ATOM 1339 C CA . ILE A 1 161 ? -6.165 0.167 -25.191 1.00 70.25 161 ILE A CA 1
ATOM 1340 C C . ILE A 1 161 ? -5.333 1.463 -25.136 1.00 70.25 161 ILE A C 1
ATOM 1342 O O . ILE A 1 161 ? -5.528 2.289 -24.258 1.00 70.25 161 ILE A O 1
ATOM 1346 N N . SER A 1 162 ? -4.405 1.657 -26.074 1.00 70.44 162 SER A N 1
ATOM 1347 C CA . SER A 1 162 ? -3.419 2.742 -26.068 1.00 70.44 162 SER A CA 1
ATOM 1348 C C . SER A 1 162 ? -3.925 4.087 -26.620 1.00 70.44 162 SER A C 1
ATOM 1350 O O . SER A 1 162 ? -3.123 4.801 -27.223 1.00 70.44 162 SER A O 1
ATOM 1352 N N . GLN A 1 163 ? -5.223 4.396 -26.522 1.00 40.25 163 GLN A N 1
ATOM 1353 C CA . GLN A 1 163 ? -5.765 5.684 -26.987 1.00 40.25 163 GLN A CA 1
ATOM 1354 C C . GLN A 1 163 ? -5.740 6.752 -25.901 1.00 40.25 163 GLN A C 1
ATOM 1356 O O . GLN A 1 163 ? -6.134 6.435 -24.759 1.00 40.25 163 GLN A O 1
#

pLDDT: mean 82.09, std 16.99, range [36.0, 96.69]

Radius of gyration: 22.55 Å; Cα contacts (8 Å, |Δi|>4): 88; chains: 1; bounding box: 43×42×66 Å

Mean predicted aligned error: 11.1 Å

Secondary structure (DSSP, 8-state):
--EE-HHHHHHHHHHHHHHHHTTSSS---TTSSSS--S--S-----HHHHHHHTTTT---EEHHHHHHHHHHHHHHHHHHHHHHHTTTSSEE-HHHHHHHHHHTS---HHHHHHHHHHHHHHGGG---EEHHHHHHHHHHHTTHHHHHHHHHHHHHTT--S--

Sequence (163 aa):
NQLVDKHEFLVLGKVMSDKRMMNRPTAKPMLSEHLTSPNESEGMYTTLLIHFFGKNGRDTLNYTEFKRFMENLQTEVLELEFTEFSHGFKTISDLDFTEILLRYTDFDRDTKKSILKKVRRSSDRSDGITFEQFQHFFAFLNNLEEFSIAMRFHQLSNKPISQ

Foldseek 3Di:
DQWAAPVNVVVVVVVVVVVVVVPDDDDDDPPPDPPDDPDPDDPPDDPVCCVAQNPVRNHIHGPVNVVVVVVVVVLVVLVVVQCVQCVNDQFHAQLSVLVVVVVPDPDDPVVSVVVSVVSVVVRPPDPHHGSVNSVVVVVVVVVVVVVVVVVVVCVVVVDDPPD

Nearest PDB structures (foldseek):
  6lb8-assembly1_B  TM=8.290E-01  e=1.184E-08  Homo sapiens
  6lb7-assembly2_D  TM=8.076E-01  e=4.387E-08  Homo sapiens
  4nsd-assembly2_B-3  TM=7.553E-01  e=1.699E-05  Homo sapiens
  6lb7-assembly1_A  TM=7.680E-01  e=4.845E-05  Homo sapiens
  4nsd-assembly1_A-2  TM=7.439E-01  e=2.333E-04  Homo sapiens

Solvent-accessible surface area (backbone atoms only — not comparable to full-atom values): 9912 Å² total; per-residue (Å²): 129,74,60,42,42,56,65,61,51,51,52,52,54,49,55,54,51,57,57,54,62,78,75,52,88,89,70,89,70,99,76,72,89,80,82,84,68,95,74,90,82,74,78,85,77,45,74,65,52,32,71,51,11,38,92,82,49,76,41,60,39,36,62,68,60,51,49,50,51,52,54,50,51,54,49,51,54,50,48,52,53,48,39,64,64,19,72,73,48,82,34,25,47,66,60,52,52,48,51,58,56,53,71,79,45,91,68,53,74,66,58,51,51,52,52,53,56,52,48,62,72,62,48,91,77,62,91,45,45,37,64,68,59,51,50,54,51,54,57,48,61,77,45,45,70,64,52,51,54,54,51,51,56,41,57,75,66,73,52,76,87,90,117